Protein AF-A0A0A2C7F2-F1 (afdb_monomer)

Mean predicted aligned error: 15.5 Å

Radius of gyration: 34.03 Å; Cα contacts (8 Å, |Δi|>4): 6; chains: 1; bounding box: 69×32×86 Å

Foldseek 3Di:
DDDDPVNVVVVVCVVDPNDDDDDDPPVRVVVVVVVVVVVVVVVVVVVVVVVVVVVVVVVVVVVVVVVVVVVVVVCVPCVVVVVVVVPD

Secondary structure (DSSP, 8-state):
----HHHHHHHHHTTSS--------HHHHHHHHHHHHHHHHHHHHHHHHHHHHHHHHHHHHHHHHHHHHHHHHHHHSHHHHHHHHTT-

Sequence (88 aa):
MYTSLFDTFFSDSLIAPARTVYVVSDSQLEELKRNQRQEELDNIEDSRKRLEESYQARIKVLDERQNELKEELKALSPAKVKAALNKK

pLDDT: mean 78.79, std 18.07, range [41.41, 97.62]

Solvent-accessible surface area (backbone atoms only — not comparable to full-atom values): 5253 Å² total; per-residue (Å²): 133,87,78,52,70,63,58,54,52,60,61,51,45,76,78,45,85,69,76,85,80,80,92,67,55,74,70,58,48,52,52,52,54,51,51,50,53,50,51,54,50,52,52,50,53,52,51,51,51,55,49,53,54,53,50,54,54,50,51,52,55,50,53,52,52,52,51,53,52,52,52,52,52,61,64,67,34,67,73,53,55,55,60,63,62,73,74,113

Organism: NCBI:txid59924

Structure (mmCIF, N/CA/C/O backbone):
data_AF-A0A0A2C7F2-F1
#
_entry.id   AF-A0A0A2C7F2-F1
#
loop_
_atom_site.group_PDB
_atom_site.id
_atom_site.type_symbol
_atom_site.label_atom_id
_atom_site.label_alt_id
_atom_site.label_comp_id
_atom_site.label_asym_id
_atom_site.label_entity_id
_atom_site.label_seq_id
_atom_site.pdbx_PDB_ins_code
_atom_site.Cartn_x
_atom_site.Cartn_y
_atom_site.Cartn_z
_atom_site.occupancy
_atom_site.B_iso_or_equiv
_atom_site.auth_seq_id
_atom_site.auth_comp_id
_atom_site.auth_asym_id
_atom_site.auth_atom_id
_atom_site.pdbx_PDB_model_num
ATOM 1 N N . MET A 1 1 ? 31.895 -27.858 -42.007 1.00 47.03 1 MET A N 1
ATOM 2 C CA . MET A 1 1 ? 30.966 -26.859 -42.572 1.00 47.03 1 MET A CA 1
ATOM 3 C C . MET A 1 1 ? 30.353 -26.111 -41.402 1.00 47.03 1 MET A C 1
ATOM 5 O O . MET A 1 1 ? 29.790 -26.767 -40.538 1.00 47.03 1 MET A O 1
ATOM 9 N N . TYR A 1 2 ? 30.559 -24.796 -41.303 1.00 49.94 2 TYR A N 1
ATOM 10 C CA . TYR A 1 2 ? 29.981 -23.983 -40.230 1.00 49.94 2 TYR A CA 1
ATOM 11 C C . TYR A 1 2 ? 28.551 -23.619 -40.624 1.00 49.94 2 TYR A C 1
ATOM 13 O O . TYR A 1 2 ? 28.344 -22.811 -41.524 1.00 49.94 2 TYR A O 1
ATOM 21 N N . THR A 1 3 ? 27.573 -24.259 -39.996 1.00 54.91 3 THR A N 1
ATOM 22 C CA . THR A 1 3 ? 26.162 -23.891 -40.133 1.00 54.91 3 THR A CA 1
ATOM 23 C C . THR A 1 3 ? 25.951 -22.573 -39.394 1.00 54.91 3 THR A C 1
ATOM 25 O O . THR A 1 3 ? 26.214 -22.487 -38.193 1.00 54.91 3 THR A O 1
ATOM 28 N N . SER A 1 4 ? 25.555 -21.527 -40.121 1.00 54.69 4 SER A N 1
ATOM 29 C CA . SER A 1 4 ? 25.281 -20.212 -39.542 1.00 54.69 4 SER A CA 1
ATOM 30 C C . SER A 1 4 ? 24.149 -20.332 -38.526 1.00 54.69 4 SER A C 1
ATOM 32 O O . SER A 1 4 ? 23.118 -20.923 -38.833 1.00 54.69 4 SER A O 1
ATOM 34 N N . LEU A 1 5 ? 24.313 -19.738 -37.340 1.00 60.91 5 LEU A N 1
ATOM 35 C CA . LEU A 1 5 ? 23.243 -19.669 -36.337 1.00 60.91 5 LEU A CA 1
ATOM 36 C C . LEU A 1 5 ? 21.977 -19.042 -36.930 1.00 60.91 5 LEU A C 1
ATOM 38 O O . LEU A 1 5 ? 20.876 -19.439 -36.574 1.00 60.91 5 LEU A O 1
ATOM 42 N N . PHE A 1 6 ? 22.149 -18.129 -37.891 1.00 60.84 6 PHE A N 1
ATOM 43 C CA . PHE A 1 6 ? 21.066 -17.543 -38.670 1.00 60.84 6 PHE A CA 1
ATOM 44 C C . PHE A 1 6 ? 20.236 -18.629 -39.368 1.00 60.84 6 PHE A C 1
ATOM 46 O O . PHE A 1 6 ? 19.025 -18.664 -39.206 1.00 60.84 6 PHE A O 1
ATOM 53 N N . ASP A 1 7 ? 20.879 -19.576 -40.050 1.00 59.06 7 ASP A N 1
ATOM 54 C CA . ASP A 1 7 ? 20.206 -20.628 -40.821 1.00 59.06 7 ASP A CA 1
ATOM 55 C C . ASP A 1 7 ? 19.359 -21.547 -39.921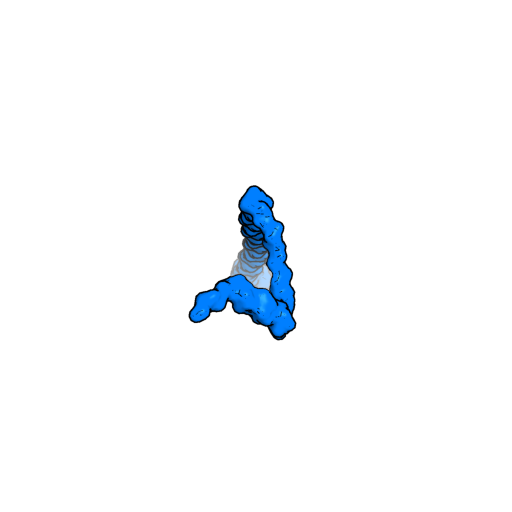 1.00 59.06 7 ASP A C 1
ATOM 57 O O . ASP A 1 7 ? 18.226 -21.897 -40.256 1.00 59.06 7 ASP A O 1
ATOM 61 N N . THR A 1 8 ? 19.845 -21.835 -38.709 1.00 61.78 8 THR A N 1
ATOM 62 C CA . THR A 1 8 ? 19.078 -22.562 -37.686 1.00 61.78 8 THR A CA 1
ATOM 63 C C . THR A 1 8 ? 17.861 -21.762 -37.210 1.00 61.78 8 THR A C 1
ATOM 65 O O . THR A 1 8 ? 16.783 -22.332 -37.085 1.00 61.78 8 THR A O 1
ATOM 68 N N . PHE A 1 9 ? 17.981 -20.444 -37.002 1.00 58.59 9 PHE A N 1
ATOM 69 C CA . PHE A 1 9 ? 16.853 -19.599 -36.579 1.00 58.59 9 PHE A CA 1
ATOM 70 C C . PHE A 1 9 ? 15.750 -19.482 -37.641 1.00 58.59 9 PHE A C 1
ATOM 72 O O . PHE A 1 9 ? 14.573 -19.505 -37.287 1.00 58.59 9 PHE A O 1
ATOM 79 N N . PHE A 1 10 ? 16.096 -19.378 -38.930 1.00 59.47 10 PHE A N 1
ATOM 80 C CA . PHE A 1 10 ? 15.091 -19.333 -40.005 1.00 59.47 10 PHE A CA 1
ATOM 81 C C . PHE A 1 10 ? 14.422 -20.690 -40.216 1.00 59.47 10 PHE A C 1
ATOM 83 O O . PHE A 1 10 ? 13.205 -20.748 -40.388 1.00 59.47 10 PHE A O 1
ATOM 90 N N . SER A 1 11 ? 15.198 -21.771 -40.146 1.00 58.72 11 SER A N 1
ATOM 91 C CA . SER A 1 11 ? 14.684 -23.132 -40.315 1.00 58.72 11 SER A CA 1
ATOM 92 C C . SER A 1 11 ? 13.735 -23.536 -39.181 1.00 58.72 11 SER A C 1
ATOM 94 O O . SER A 1 11 ? 12.685 -24.121 -39.433 1.00 58.72 11 SER A O 1
ATOM 96 N N . ASP A 1 12 ? 14.064 -23.172 -37.938 1.00 55.28 12 ASP A N 1
ATOM 97 C CA . ASP A 1 12 ? 13.274 -23.513 -36.744 1.00 55.28 12 ASP A CA 1
ATOM 98 C C . ASP A 1 12 ? 12.028 -22.608 -36.579 1.00 55.28 12 ASP A C 1
ATOM 100 O O . ASP A 1 12 ? 11.014 -23.007 -36.005 1.00 55.28 12 ASP A O 1
ATOM 104 N N . SER A 1 13 ? 12.044 -21.405 -37.171 1.00 55.62 13 SER A N 1
ATOM 105 C CA . SER A 1 13 ? 10.901 -20.472 -37.195 1.00 55.62 13 SER A CA 1
ATOM 106 C C . SER A 1 13 ? 9.735 -20.942 -38.082 1.00 55.62 13 SER A C 1
ATOM 108 O O . SER A 1 13 ? 8.595 -20.533 -37.870 1.00 55.62 13 SER A O 1
ATOM 110 N N . LEU A 1 14 ? 9.984 -21.828 -39.056 1.00 57.53 14 LEU A N 1
ATOM 111 C CA . LEU A 1 14 ? 8.935 -22.384 -39.926 1.00 57.53 14 LEU A CA 1
ATOM 112 C C . LEU A 1 14 ? 8.162 -23.554 -39.287 1.00 57.53 14 LEU A C 1
ATOM 114 O O . LEU A 1 14 ? 7.113 -23.935 -39.804 1.00 57.53 14 LEU A O 1
ATOM 118 N N . ILE A 1 15 ? 8.670 -24.129 -38.190 1.00 58.41 15 ILE A N 1
ATOM 119 C CA . ILE A 1 15 ? 8.126 -25.347 -37.557 1.00 58.41 15 ILE A CA 1
ATOM 120 C C . ILE A 1 15 ? 7.528 -25.049 -36.164 1.00 58.41 15 ILE A C 1
ATOM 122 O O . ILE A 1 15 ? 6.621 -25.752 -35.716 1.00 58.41 15 ILE A O 1
ATOM 126 N N . ALA A 1 16 ? 7.965 -23.978 -35.495 1.00 57.75 16 ALA A N 1
ATOM 127 C CA . ALA A 1 16 ? 7.429 -23.504 -34.214 1.00 57.75 16 ALA A CA 1
ATOM 128 C 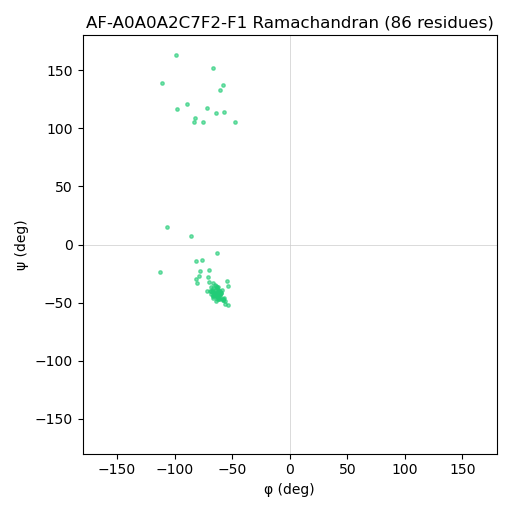C . ALA A 1 16 ? 6.428 -22.333 -34.397 1.00 57.75 16 ALA A C 1
ATOM 130 O O . ALA A 1 16 ? 6.418 -21.706 -35.455 1.00 57.75 16 ALA A O 1
ATOM 131 N N . PRO A 1 17 ? 5.580 -21.990 -33.397 1.00 57.94 17 PRO A N 1
ATOM 132 C CA . PRO A 1 17 ? 4.636 -20.876 -33.510 1.00 57.94 17 PRO A CA 1
ATOM 133 C C . PRO A 1 17 ? 5.418 -19.597 -33.818 1.00 57.94 17 PRO A C 1
ATOM 135 O O . PRO A 1 17 ? 6.235 -19.175 -32.997 1.00 57.94 17 PRO A O 1
ATOM 138 N N . ALA A 1 18 ? 5.209 -19.036 -35.012 1.00 58.78 18 ALA A N 1
ATOM 139 C CA . ALA A 1 18 ? 6.005 -17.955 -35.583 1.00 58.78 18 ALA A CA 1
ATOM 140 C C . ALA A 1 18 ? 6.219 -16.820 -34.571 1.00 58.78 18 ALA A C 1
ATOM 142 O O . ALA A 1 18 ? 5.312 -16.039 -34.274 1.00 58.78 18 ALA A O 1
ATOM 143 N N . ARG A 1 19 ? 7.432 -16.726 -34.018 1.00 58.78 19 ARG A N 1
ATOM 144 C CA . ARG A 1 19 ? 7.815 -15.605 -33.159 1.00 58.78 19 ARG A CA 1
ATOM 145 C C . ARG A 1 19 ? 8.061 -14.413 -34.072 1.00 58.78 19 ARG A C 1
ATOM 147 O O . ARG A 1 19 ? 9.067 -14.362 -34.772 1.00 58.78 19 ARG A O 1
ATOM 154 N N . THR A 1 20 ? 7.131 -13.465 -34.094 1.00 64.31 20 THR A N 1
ATOM 155 C CA . THR A 1 20 ? 7.301 -12.199 -34.815 1.00 64.31 20 THR A CA 1
ATOM 156 C C . THR A 1 20 ? 8.453 -11.410 -34.206 1.00 64.31 20 THR A C 1
ATOM 158 O O . THR A 1 20 ? 8.367 -10.961 -33.063 1.00 64.31 20 THR A O 1
ATOM 161 N N . VAL A 1 21 ? 9.529 -11.250 -34.974 1.00 64.31 21 VAL A N 1
ATOM 162 C CA . VAL A 1 21 ? 10.687 -10.431 -34.612 1.00 64.31 21 VAL A CA 1
ATOM 163 C C . VAL A 1 21 ? 10.535 -9.072 -35.288 1.00 64.31 21 VAL A C 1
ATOM 165 O O . VAL A 1 21 ? 10.521 -8.985 -36.514 1.00 64.31 21 VAL A O 1
ATOM 168 N N . TYR A 1 22 ? 10.416 -8.014 -34.489 1.00 65.75 22 TYR A N 1
ATOM 169 C CA . TYR A 1 22 ? 10.421 -6.639 -34.981 1.00 65.75 22 TYR A CA 1
ATOM 170 C C . TYR A 1 22 ? 11.861 -6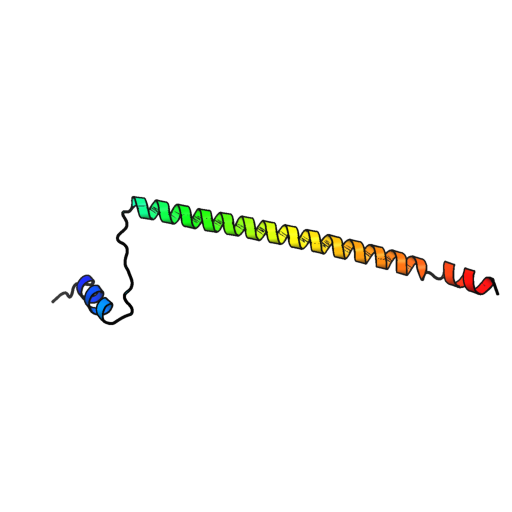.137 -35.004 1.00 65.75 22 TYR A C 1
ATOM 172 O O . TYR A 1 22 ? 12.539 -6.136 -33.978 1.00 65.75 22 TYR A O 1
ATOM 180 N N . VAL A 1 23 ? 12.338 -5.735 -36.180 1.00 75.69 23 VAL A N 1
ATOM 181 C CA . VAL A 1 23 ? 13.641 -5.081 -36.311 1.00 75.69 23 VAL A CA 1
ATOM 182 C C . VAL A 1 23 ? 13.435 -3.613 -35.977 1.00 75.69 23 VAL A C 1
ATOM 184 O O . VAL A 1 23 ? 12.775 -2.886 -36.716 1.00 75.69 23 VAL A O 1
ATOM 187 N N . VAL A 1 24 ? 13.956 -3.209 -34.828 1.00 75.75 24 VAL A N 1
ATOM 188 C CA . VAL A 1 24 ? 13.819 -1.860 -34.280 1.00 75.75 24 VAL A CA 1
ATOM 189 C C . VAL A 1 24 ? 15.194 -1.199 -34.331 1.00 75.75 24 VAL A C 1
ATOM 191 O O . VAL A 1 24 ? 16.192 -1.864 -34.053 1.00 75.75 24 VAL A O 1
ATOM 194 N N . SER A 1 25 ? 15.275 0.082 -34.704 1.00 80.06 25 SER A N 1
ATOM 195 C CA . SER A 1 25 ? 16.546 0.810 -34.599 1.00 80.06 25 SER A CA 1
ATOM 196 C C . SER A 1 25 ? 16.929 0.988 -33.129 1.00 80.06 25 SER A C 1
ATOM 198 O O . SER A 1 25 ? 16.052 1.100 -32.271 1.00 80.06 25 SER A O 1
ATOM 200 N N . ASP A 1 26 ? 18.226 1.083 -32.829 1.00 81.62 26 ASP A N 1
ATOM 201 C CA . ASP A 1 26 ? 18.701 1.261 -31.447 1.00 81.62 26 ASP A CA 1
ATOM 202 C C . ASP A 1 26 ? 18.029 2.460 -30.749 1.00 81.62 26 ASP A C 1
ATOM 204 O O . ASP A 1 26 ? 17.674 2.384 -29.576 1.00 81.62 26 ASP A O 1
ATOM 208 N N . SER A 1 27 ? 17.757 3.541 -31.488 1.00 80.00 27 SER A N 1
ATOM 209 C CA . SER A 1 27 ? 17.033 4.715 -30.980 1.00 80.00 27 SER A CA 1
ATOM 210 C C . SER A 1 27 ? 15.586 4.419 -30.563 1.00 80.00 27 SER A C 1
ATOM 212 O O . SER A 1 27 ? 15.159 4.829 -29.488 1.00 80.00 27 SER A O 1
ATOM 214 N N . GLN A 1 28 ? 14.839 3.679 -31.384 1.00 80.00 28 GLN A N 1
ATOM 215 C CA . GLN A 1 28 ? 13.450 3.308 -31.106 1.00 80.00 28 GLN A CA 1
ATOM 216 C C . GLN A 1 28 ? 13.364 2.287 -29.959 1.00 80.00 28 GLN A C 1
ATOM 218 O O . GLN A 1 28 ? 12.418 2.305 -29.174 1.00 80.00 28 GLN A O 1
ATOM 223 N N . LEU A 1 29 ? 14.371 1.417 -29.819 1.00 84.50 29 LEU A N 1
ATOM 224 C CA . LEU A 1 29 ? 14.460 0.464 -28.715 1.00 84.50 29 LEU A CA 1
ATOM 225 C C . LEU A 1 29 ? 14.630 1.181 -27.366 1.00 84.50 29 LEU A C 1
ATOM 227 O O . LEU A 1 29 ? 13.989 0.810 -26.382 1.00 84.50 29 LEU A O 1
ATOM 231 N N . GLU A 1 30 ? 15.476 2.209 -27.308 1.00 84.19 30 GLU A N 1
ATOM 232 C CA . GLU A 1 30 ? 15.691 2.982 -26.080 1.00 84.19 30 GLU A CA 1
ATOM 233 C C . GLU A 1 30 ? 14.455 3.803 -25.681 1.00 84.19 30 GLU A C 1
ATOM 235 O O . GLU A 1 30 ? 14.120 3.867 -24.496 1.00 84.19 30 GLU A O 1
ATOM 240 N N . GLU A 1 31 ? 13.716 4.357 -26.646 1.00 85.00 31 GLU A N 1
ATOM 241 C CA . GLU A 1 31 ? 12.427 5.014 -26.385 1.00 85.00 31 GLU A CA 1
ATOM 242 C C . GLU A 1 31 ? 11.387 4.037 -25.819 1.00 85.00 31 GLU A C 1
ATOM 244 O O . GLU A 1 31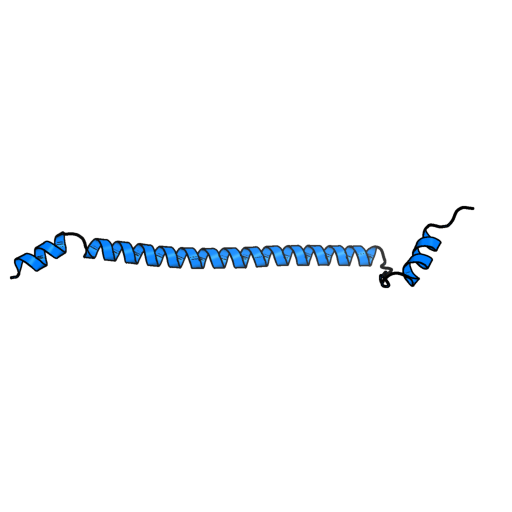 ? 10.727 4.343 -24.825 1.00 85.00 31 GLU A O 1
ATOM 249 N N . LEU A 1 32 ? 11.284 2.828 -26.382 1.00 87.12 32 LEU A N 1
ATOM 250 C CA . LEU A 1 32 ? 10.387 1.788 -25.869 1.00 87.12 32 LEU A CA 1
ATOM 251 C C . LEU A 1 32 ? 10.749 1.367 -24.443 1.00 87.12 32 LEU A C 1
ATOM 253 O O . LEU A 1 32 ? 9.868 1.288 -23.589 1.00 87.12 32 LEU A O 1
ATOM 257 N N . LYS A 1 33 ? 12.038 1.148 -24.157 1.00 87.75 33 LYS A N 1
ATOM 258 C CA . LYS A 1 33 ? 12.506 0.827 -22.798 1.00 87.75 33 LYS A CA 1
ATOM 259 C C . LYS A 1 33 ? 12.190 1.947 -21.813 1.00 87.75 33 LYS A C 1
ATOM 261 O O . LYS A 1 33 ? 11.818 1.673 -20.673 1.00 87.75 33 LYS A O 1
ATOM 266 N N . ARG A 1 34 ? 12.352 3.206 -22.228 1.00 92.81 34 ARG A N 1
ATOM 267 C CA . ARG A 1 34 ? 12.015 4.364 -21.395 1.00 92.81 34 ARG A CA 1
ATOM 268 C C . ARG A 1 34 ? 10.521 4.396 -21.082 1.00 92.81 34 ARG A C 1
ATOM 270 O O . ARG A 1 34 ? 10.171 4.569 -19.920 1.00 92.81 34 ARG A O 1
ATOM 277 N N . ASN A 1 35 ? 9.670 4.196 -22.085 1.00 92.44 35 ASN A N 1
ATOM 278 C CA . ASN A 1 35 ? 8.219 4.189 -21.907 1.00 92.44 35 ASN A CA 1
ATOM 279 C C . ASN A 1 35 ? 7.766 3.038 -21.005 1.00 92.44 35 ASN A C 1
ATOM 281 O O . ASN A 1 35 ? 6.985 3.273 -20.093 1.00 92.44 35 ASN A O 1
ATOM 285 N N . GLN A 1 36 ? 8.317 1.833 -21.188 1.00 92.38 36 GLN A N 1
ATOM 286 C CA . GLN A 1 36 ? 8.036 0.687 -20.316 1.00 92.38 36 GLN A CA 1
ATOM 287 C C . GLN A 1 36 ? 8.386 0.980 -18.858 1.00 92.38 36 GLN A C 1
ATOM 289 O O . GLN A 1 36 ? 7.570 0.756 -17.974 1.00 92.38 36 GLN A O 1
ATOM 294 N N . ARG A 1 37 ? 9.575 1.534 -18.593 1.00 94.69 37 ARG A N 1
ATOM 295 C CA . ARG A 1 37 ? 9.964 1.891 -17.220 1.00 94.69 37 ARG A CA 1
ATOM 296 C C . ARG A 1 37 ? 9.092 2.992 -16.630 1.00 94.69 37 ARG A C 1
ATOM 298 O O . ARG A 1 37 ? 8.850 2.978 -15.428 1.00 94.69 37 ARG A O 1
ATOM 305 N N . GLN A 1 38 ? 8.654 3.947 -17.448 1.00 93.75 38 GLN A N 1
ATOM 306 C CA . GLN A 1 38 ? 7.742 4.991 -16.993 1.00 93.75 38 GLN A CA 1
ATOM 307 C C . GLN A 1 38 ? 6.377 4.400 -16.635 1.00 93.75 38 GLN A C 1
ATOM 309 O O . GLN A 1 38 ? 5.860 4.684 -15.566 1.00 93.75 38 GLN A O 1
ATOM 314 N N . GLU A 1 39 ? 5.842 3.514 -17.472 1.00 94.81 39 GLU A N 1
ATOM 315 C CA . GLU A 1 39 ? 4.588 2.812 -17.203 1.00 94.81 39 GLU A CA 1
ATOM 316 C C . GLU A 1 39 ? 4.689 1.919 -15.955 1.00 94.81 39 GLU A C 1
ATOM 318 O O . GLU A 1 39 ? 3.781 1.893 -15.129 1.00 94.81 39 GLU A O 1
ATOM 323 N N . GLU A 1 40 ? 5.807 1.212 -15.765 1.00 95.00 40 GLU A N 1
ATOM 324 C CA . GLU A 1 40 ? 6.072 0.450 -14.539 1.00 95.00 40 GLU A CA 1
ATOM 325 C C . GLU A 1 40 ? 6.096 1.352 -13.298 1.00 95.00 40 GLU A C 1
ATOM 327 O O . GLU A 1 40 ? 5.523 0.991 -12.268 1.00 95.00 40 GLU A O 1
ATOM 332 N N . LEU A 1 41 ? 6.724 2.527 -13.392 1.00 96.31 41 LEU A N 1
ATOM 333 C CA . LEU A 1 41 ? 6.765 3.500 -12.304 1.00 96.31 41 LEU A CA 1
ATOM 334 C C . LEU A 1 41 ? 5.364 4.031 -11.978 1.00 96.31 41 LEU A C 1
ATOM 336 O O . LEU A 1 41 ? 4.958 3.982 -10.817 1.00 96.31 41 LEU A O 1
ATOM 340 N N . ASP A 1 42 ? 4.608 4.448 -12.992 1.00 96.94 42 ASP A N 1
ATOM 341 C CA . ASP A 1 42 ? 3.246 4.963 -12.838 1.00 96.94 42 ASP A CA 1
ATOM 342 C C . ASP A 1 42 ? 2.330 3.895 -12.205 1.00 96.94 42 ASP A C 1
ATOM 344 O O . ASP A 1 42 ? 1.582 4.169 -11.265 1.00 96.94 42 ASP A O 1
ATOM 348 N N . ASN A 1 43 ? 2.458 2.634 -12.634 1.00 96.62 43 ASN A N 1
ATOM 349 C CA . ASN A 1 43 ? 1.720 1.507 -12.060 1.00 96.62 43 ASN A CA 1
ATOM 350 C C . ASN A 1 43 ? 2.053 1.267 -10.578 1.00 96.62 43 ASN A C 1
ATOM 352 O O . ASN A 1 43 ? 1.164 0.936 -9.781 1.00 96.62 43 ASN A O 1
ATOM 356 N N . ILE A 1 44 ? 3.326 1.405 -10.191 1.00 96.88 44 ILE A N 1
ATOM 357 C CA . ILE A 1 44 ? 3.756 1.282 -8.792 1.00 96.88 44 ILE A CA 1
ATOM 358 C C . ILE A 1 44 ? 3.185 2.434 -7.959 1.00 96.88 44 ILE A C 1
ATOM 360 O O . ILE A 1 44 ? 2.678 2.193 -6.858 1.00 96.88 44 ILE A O 1
ATOM 364 N N . GLU A 1 45 ? 3.233 3.665 -8.468 1.00 97.19 45 GLU A N 1
ATOM 365 C CA . GLU A 1 45 ? 2.683 4.840 -7.786 1.00 97.19 45 GLU A CA 1
ATOM 366 C C . GLU A 1 45 ? 1.170 4.717 -7.570 1.00 97.19 45 GLU A C 1
ATOM 368 O O . GLU A 1 45 ? 0.688 4.897 -6.446 1.00 97.19 45 GLU A O 1
ATOM 373 N N . ASP A 1 46 ? 0.430 4.306 -8.598 1.00 97.44 46 ASP A N 1
ATOM 374 C CA . ASP A 1 46 ? -1.010 4.064 -8.512 1.00 97.44 46 ASP A CA 1
ATOM 375 C C . ASP A 1 46 ? -1.347 2.955 -7.512 1.00 97.44 46 ASP A C 1
ATOM 377 O O . ASP A 1 46 ? -2.263 3.090 -6.693 1.00 97.44 46 ASP A O 1
ATOM 381 N N . SER A 1 47 ? -0.590 1.857 -7.543 1.00 95.62 47 SER A N 1
ATOM 382 C CA . SER A 1 47 ? -0.779 0.737 -6.617 1.00 95.62 47 SER A CA 1
ATOM 383 C C . SER A 1 47 ? -0.544 1.167 -5.172 1.00 95.62 47 SER A C 1
ATOM 385 O O . SER A 1 47 ? -1.333 0.831 -4.285 1.00 95.62 47 SER A O 1
ATOM 387 N N . ARG A 1 48 ? 0.506 1.961 -4.932 1.00 96.88 48 ARG A N 1
ATOM 388 C CA . ARG A 1 48 ? 0.807 2.526 -3.616 1.00 96.88 48 ARG A CA 1
ATOM 389 C C . ARG A 1 48 ? -0.321 3.440 -3.139 1.00 96.88 48 ARG A C 1
ATOM 391 O O . ARG A 1 48 ? -0.772 3.288 -2.006 1.00 96.88 48 ARG A O 1
ATOM 398 N N . LYS A 1 49 ? -0.811 4.343 -3.990 1.00 97.31 49 LYS A N 1
ATOM 399 C CA . LYS A 1 49 ? -1.896 5.268 -3.639 1.00 97.31 49 LYS A CA 1
ATOM 400 C C . LYS A 1 49 ? -3.183 4.526 -3.274 1.00 97.31 49 LYS A C 1
ATOM 402 O O . LYS A 1 49 ? -3.769 4.791 -2.227 1.00 97.31 49 LYS A O 1
ATOM 407 N N . ARG A 1 50 ? -3.586 3.541 -4.083 1.00 96.88 50 ARG A N 1
ATOM 408 C CA . ARG A 1 50 ? -4.758 2.691 -3.796 1.00 96.88 50 ARG A CA 1
ATOM 409 C C . ARG A 1 50 ? -4.613 1.954 -2.465 1.00 96.88 50 ARG A C 1
ATOM 411 O O . ARG A 1 50 ? -5.581 1.819 -1.716 1.00 96.88 50 ARG A O 1
ATOM 418 N N . LEU A 1 51 ? -3.405 1.481 -2.162 1.00 97.44 51 LEU A N 1
ATOM 419 C CA . LEU A 1 51 ? -3.116 0.800 -0.908 1.00 97.44 51 LEU A CA 1
ATOM 420 C C . LEU A 1 51 ? -3.224 1.754 0.291 1.00 97.44 51 LEU A C 1
ATOM 422 O O . LEU A 1 51 ? -3.866 1.410 1.283 1.00 97.44 51 LEU A O 1
ATOM 426 N N . GLU A 1 52 ? -2.652 2.955 0.193 1.00 97.12 52 GLU A N 1
ATOM 427 C CA . GLU A 1 52 ? -2.758 4.000 1.220 1.00 97.12 52 GLU A CA 1
ATOM 428 C C . GLU A 1 52 ? -4.226 4.375 1.492 1.00 97.12 52 GLU A C 1
ATOM 430 O O . GLU A 1 52 ? -4.653 4.382 2.648 1.00 97.12 52 GLU A O 1
ATOM 435 N N . GLU A 1 53 ? -5.026 4.597 0.447 1.00 96.94 53 GLU A N 1
ATOM 436 C CA . GLU A 1 53 ? -6.461 4.897 0.564 1.00 96.94 53 GLU A CA 1
ATOM 437 C C . GLU A 1 53 ? -7.234 3.760 1.256 1.00 96.94 53 GLU A C 1
ATOM 439 O O . GLU A 1 53 ? -8.028 4.005 2.170 1.00 96.94 53 GLU A O 1
ATOM 444 N N . SER A 1 54 ? -6.958 2.505 0.884 1.00 97.25 54 SER A N 1
ATOM 445 C CA . SER A 1 54 ? -7.565 1.330 1.519 1.00 97.25 54 SER A CA 1
ATOM 446 C C . SER A 1 54 ? -7.212 1.227 3.006 1.00 97.25 54 SER A C 1
ATOM 448 O O . SER A 1 54 ? -8.075 0.900 3.827 1.00 97.25 54 SER A O 1
ATOM 450 N N . TYR A 1 55 ? -5.956 1.492 3.379 1.00 97.62 55 TYR A N 1
ATOM 451 C CA . TYR A 1 55 ? -5.540 1.473 4.781 1.00 97.62 55 TYR A CA 1
ATOM 452 C C . TYR A 1 55 ? -6.209 2.582 5.587 1.00 97.62 55 TYR A C 1
ATOM 454 O O . TYR A 1 55 ? -6.711 2.311 6.677 1.00 97.62 55 TYR A O 1
ATOM 462 N N . GLN A 1 56 ? -6.286 3.801 5.049 1.00 97.50 56 GLN A N 1
ATOM 463 C CA . GLN A 1 56 ? -6.964 4.915 5.716 1.00 97.50 56 GLN A CA 1
ATOM 464 C C . GLN A 1 56 ? -8.452 4.626 5.943 1.00 97.50 56 GLN A C 1
ATOM 466 O O . GLN A 1 56 ? -8.968 4.831 7.043 1.00 97.50 56 GLN A O 1
ATOM 471 N N . ALA A 1 57 ? -9.135 4.063 4.943 1.00 96.69 57 ALA A N 1
ATOM 472 C CA . ALA A 1 57 ? -10.518 3.625 5.098 1.00 96.69 57 ALA A CA 1
ATOM 473 C C . ALA A 1 57 ? -10.659 2.568 6.207 1.00 96.69 57 ALA A C 1
ATOM 475 O O . ALA A 1 57 ? -11.580 2.636 7.024 1.00 96.69 57 ALA A O 1
ATOM 476 N N . ARG A 1 58 ? -9.726 1.609 6.281 1.00 96.75 58 ARG A N 1
ATOM 477 C CA . ARG A 1 58 ? -9.751 0.565 7.311 1.00 96.75 58 ARG A CA 1
ATOM 478 C C . ARG A 1 58 ? -9.503 1.114 8.713 1.00 96.75 58 ARG A C 1
ATOM 480 O O . ARG A 1 58 ? -10.178 0.674 9.641 1.00 96.75 58 ARG A O 1
ATOM 487 N N . ILE A 1 59 ? -8.575 2.058 8.863 1.00 97.00 59 ILE A N 1
ATOM 488 C CA . ILE A 1 59 ? -8.298 2.736 10.137 1.00 97.00 59 ILE A CA 1
ATOM 489 C C . ILE A 1 59 ? -9.567 3.418 10.646 1.00 97.00 59 ILE A C 1
ATOM 491 O O . ILE A 1 59 ? -9.969 3.178 11.780 1.00 97.00 59 ILE A O 1
ATOM 495 N N . LYS A 1 60 ? -10.263 4.164 9.781 1.00 97.12 60 LYS A N 1
ATOM 496 C CA . LYS A 1 60 ? -11.502 4.855 10.150 1.00 97.12 60 LYS A CA 1
ATOM 497 C C . LYS A 1 60 ? -12.570 3.902 10.698 1.00 97.12 60 LYS A C 1
ATOM 499 O O . LYS A 1 60 ? -13.147 4.168 11.746 1.00 97.12 60 LYS A O 1
ATOM 504 N N . VAL A 1 61 ? -12.792 2.769 10.028 1.00 97.06 61 VAL A N 1
ATOM 505 C CA . VAL A 1 61 ? -13.755 1.750 10.486 1.00 97.06 61 VAL A CA 1
ATOM 506 C C . VAL A 1 61 ? -13.363 1.181 11.854 1.00 97.06 61 VAL A C 1
ATOM 508 O O . VAL A 1 61 ? -14.221 0.935 12.701 1.00 97.06 61 VAL A O 1
ATOM 511 N N . LEU A 1 62 ? -12.067 0.955 12.083 1.00 97.00 62 LEU A N 1
ATOM 512 C CA . LEU A 1 62 ? -11.579 0.457 13.369 1.00 97.00 62 LEU A CA 1
ATOM 513 C C . LEU A 1 62 ? -11.745 1.496 14.483 1.00 97.00 62 LEU A C 1
ATOM 515 O O . LEU A 1 62 ? -12.153 1.128 15.584 1.00 97.00 62 LEU A O 1
ATOM 519 N N . ASP A 1 63 ? -11.493 2.772 14.199 1.00 96.94 63 ASP A N 1
ATOM 520 C CA . ASP A 1 63 ? -11.691 3.865 15.152 1.00 96.94 63 ASP A CA 1
ATOM 521 C C . ASP A 1 63 ? -13.167 4.037 15.528 1.00 96.94 63 ASP A C 1
ATOM 523 O O . ASP A 1 63 ? -13.496 4.156 16.712 1.00 96.94 63 ASP A O 1
ATOM 527 N N . GLU A 1 64 ? -14.066 3.992 14.541 1.00 96.56 64 GLU A N 1
ATOM 528 C CA . GLU A 1 64 ? -15.516 4.000 14.761 1.00 96.56 64 GLU A CA 1
ATOM 529 C C . GLU A 1 64 ? -15.923 2.839 15.675 1.00 96.56 64 GLU A C 1
ATOM 531 O O . GLU A 1 64 ? -16.522 3.061 16.732 1.00 96.56 64 GLU A O 1
ATOM 536 N N . ARG A 1 65 ? -15.488 1.613 15.354 1.00 97.19 65 ARG A N 1
ATOM 537 C CA . ARG A 1 65 ? -15.809 0.427 16.155 1.00 97.19 65 ARG A CA 1
ATOM 538 C 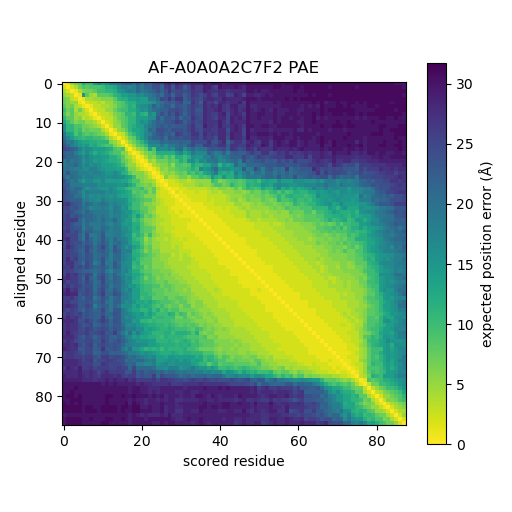C . ARG A 1 65 ? -15.232 0.489 17.569 1.00 97.19 65 ARG A C 1
ATOM 540 O O . ARG A 1 65 ? -15.871 0.051 18.525 1.00 97.19 65 ARG A O 1
ATOM 547 N N . GLN A 1 66 ? -14.027 1.028 17.725 1.00 95.25 66 GLN A N 1
ATOM 548 C CA . GLN A 1 66 ? -13.410 1.220 19.032 1.00 95.25 66 GLN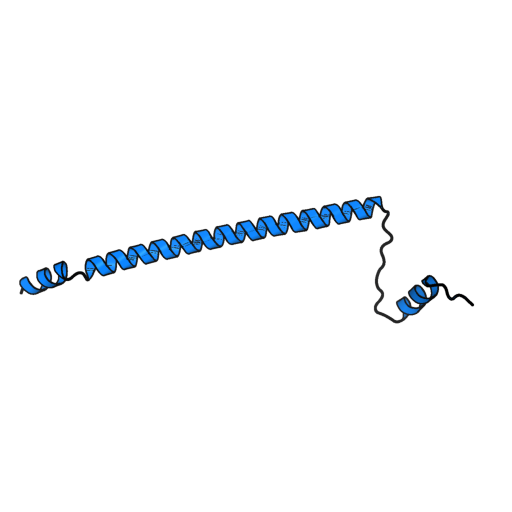 A CA 1
ATOM 549 C C . GLN A 1 66 ? -14.232 2.186 19.892 1.00 95.25 66 GLN A C 1
ATOM 551 O O . GLN A 1 66 ? -14.403 1.954 21.091 1.00 95.25 66 GLN A O 1
ATOM 556 N N . ASN A 1 67 ? -14.722 3.273 19.299 1.00 95.69 67 ASN A N 1
ATOM 557 C CA . ASN A 1 67 ? -15.526 4.259 20.009 1.00 95.69 67 ASN A CA 1
ATOM 558 C C . ASN A 1 67 ? -16.891 3.689 20.402 1.00 95.69 67 ASN A C 1
ATOM 560 O O . ASN A 1 67 ? -17.287 3.849 21.555 1.00 95.69 67 ASN A O 1
ATOM 564 N N . GLU A 1 68 ? -17.553 2.951 19.508 1.00 93.81 68 GLU A N 1
ATOM 565 C CA . GLU A 1 68 ? -18.786 2.217 19.825 1.00 93.81 68 GLU A CA 1
ATOM 566 C C . GLU A 1 68 ? -18.600 1.302 21.038 1.00 93.81 68 GLU A C 1
ATOM 568 O O . GLU A 1 68 ? -19.332 1.411 22.020 1.00 93.81 68 GLU A O 1
ATOM 573 N N . LEU A 1 69 ? -17.563 0.459 21.022 1.00 94.50 69 LEU A N 1
ATOM 574 C CA . LEU A 1 69 ? -17.286 -0.465 22.122 1.00 94.50 69 LEU A CA 1
ATOM 575 C C . LEU A 1 69 ? -16.974 0.265 23.435 1.00 94.50 69 LEU A C 1
ATOM 577 O O . LEU A 1 69 ? -17.381 -0.185 24.507 1.00 94.50 69 LEU A O 1
ATOM 581 N N . LYS A 1 70 ? -16.280 1.409 23.386 1.00 94.06 70 LYS A N 1
ATOM 582 C CA . LYS A 1 70 ? -16.052 2.239 24.580 1.00 94.06 70 LYS A CA 1
ATOM 583 C C . LYS A 1 70 ? -17.365 2.770 25.154 1.00 94.06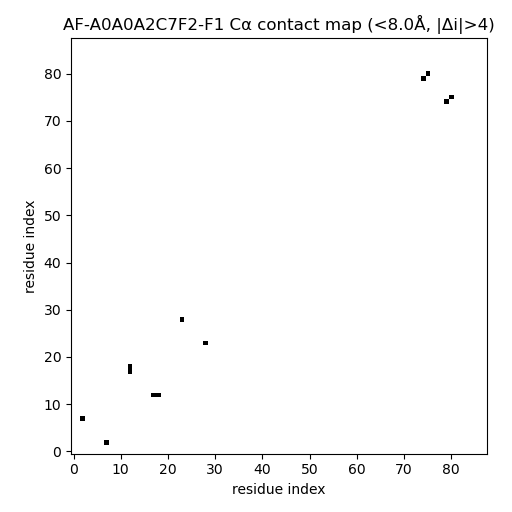 70 LYS A C 1
ATOM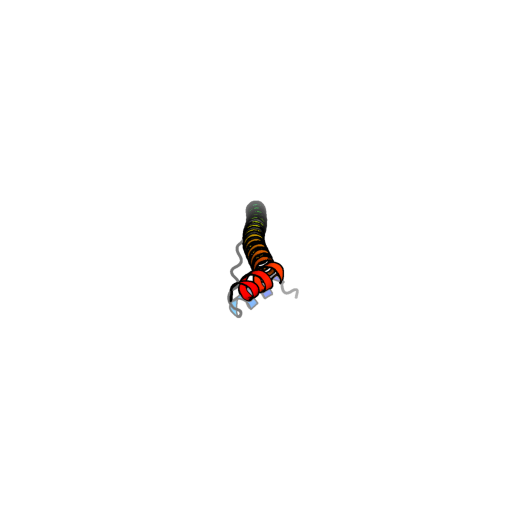 585 O O . LYS A 1 70 ? -17.521 2.778 26.376 1.00 94.06 70 LYS A O 1
ATOM 590 N N . GLU A 1 71 ? -18.296 3.205 24.312 1.00 92.38 71 GLU A N 1
ATOM 591 C CA . GLU A 1 71 ? -19.613 3.669 24.758 1.00 92.38 71 GLU A CA 1
ATOM 592 C C . GLU A 1 71 ? -20.476 2.521 25.301 1.00 92.38 71 GLU A C 1
ATOM 594 O O . GLU A 1 71 ? -21.091 2.669 26.360 1.00 92.38 71 GLU A O 1
ATOM 599 N N . GLU A 1 72 ? -20.450 1.346 24.664 1.00 90.56 72 GLU A N 1
ATOM 600 C CA . GLU A 1 72 ? -21.111 0.135 25.169 1.00 90.56 72 GLU A CA 1
ATOM 601 C C . GLU A 1 72 ? -20.589 -0.248 26.564 1.00 90.56 72 GLU A C 1
ATOM 603 O O . GLU A 1 72 ? -21.374 -0.466 27.491 1.00 90.56 72 GLU A O 1
ATOM 608 N N . LEU A 1 73 ? -19.266 -0.248 26.765 1.00 90.56 73 LEU A N 1
ATOM 609 C CA . LEU A 1 73 ? -18.653 -0.540 28.065 1.00 90.56 73 LEU A CA 1
ATOM 610 C C . LEU A 1 73 ? -19.009 0.502 29.133 1.00 90.56 73 LEU A C 1
ATOM 612 O O . LEU A 1 73 ? -19.278 0.141 30.283 1.00 90.56 73 LEU A O 1
ATOM 616 N N . LYS A 1 74 ? -19.063 1.793 28.778 1.00 89.44 74 LYS A N 1
ATOM 617 C CA . LYS A 1 74 ? -19.543 2.844 29.692 1.00 89.44 74 LYS A CA 1
ATOM 618 C C . LYS A 1 74 ? -21.001 2.610 30.088 1.00 89.44 74 LYS A C 1
ATOM 620 O O . LYS A 1 74 ? -21.342 2.769 31.263 1.00 89.44 74 LYS A O 1
ATOM 625 N N . ALA A 1 75 ? -21.856 2.222 29.142 1.00 85.38 75 ALA A N 1
ATOM 626 C CA . ALA A 1 75 ? -23.268 1.945 29.391 1.00 85.38 75 ALA A CA 1
ATOM 627 C C . ALA A 1 75 ? -23.485 0.706 30.277 1.00 85.38 75 ALA A C 1
ATOM 629 O O . ALA A 1 75 ? -24.363 0.728 31.141 1.00 85.38 75 ALA A O 1
ATOM 630 N N . LEU A 1 76 ? -22.662 -0.330 30.096 1.00 79.69 76 LEU A N 1
ATOM 631 C CA . LEU A 1 76 ? -22.660 -1.567 30.884 1.00 79.69 76 LEU A CA 1
ATOM 632 C C . LEU A 1 76 ? -22.012 -1.414 32.267 1.00 79.69 76 LEU A C 1
ATOM 634 O O . LEU A 1 76 ? -22.167 -2.294 33.116 1.00 79.69 76 LEU A O 1
ATOM 638 N N . SER A 1 77 ? -21.293 -0.314 32.519 1.00 75.56 77 SER A N 1
ATOM 639 C CA . SER A 1 77 ? -20.641 -0.098 33.807 1.00 75.56 77 SER A CA 1
ATOM 640 C C . SER A 1 77 ? -21.665 -0.131 34.964 1.00 75.56 77 SER A C 1
ATOM 642 O O . SER A 1 77 ? -22.762 0.439 34.872 1.00 75.56 77 SER A O 1
ATOM 644 N N . PRO A 1 78 ? -21.329 -0.788 36.092 1.00 63.47 78 PRO A N 1
ATOM 645 C CA . PRO A 1 78 ? -22.278 -1.121 37.161 1.00 63.47 78 PRO A CA 1
ATOM 646 C C . PRO A 1 78 ? -22.907 0.093 37.869 1.00 63.47 78 PRO A C 1
ATOM 648 O O . PRO A 1 78 ? -23.841 -0.073 38.657 1.00 63.47 78 PRO A O 1
ATOM 651 N N . ALA A 1 79 ? -22.447 1.314 37.576 1.00 58.59 79 ALA A N 1
ATOM 652 C CA . ALA A 1 79 ? -23.044 2.553 38.064 1.00 58.59 79 ALA A CA 1
ATOM 653 C C . ALA A 1 79 ? -24.478 2.774 37.538 1.00 58.59 79 ALA A C 1
ATOM 655 O O . ALA A 1 79 ? -25.332 3.242 38.291 1.00 58.59 79 ALA A O 1
ATOM 656 N N . LYS A 1 80 ? -24.791 2.380 36.290 1.00 54.91 80 LYS A N 1
ATOM 657 C CA . LYS A 1 80 ? -26.161 2.487 35.740 1.00 54.91 80 LYS A CA 1
ATOM 658 C C . LYS A 1 80 ? -27.079 1.348 36.188 1.00 54.91 80 LYS A C 1
ATOM 660 O O . LYS A 1 80 ? -28.263 1.578 36.424 1.00 54.91 80 LYS A O 1
ATOM 665 N N . VAL A 1 81 ? -26.535 0.145 36.374 1.00 55.78 81 VAL A N 1
ATOM 666 C CA . VAL A 1 81 ? -27.305 -1.033 36.811 1.00 55.78 81 VAL A CA 1
ATOM 667 C C . VAL A 1 81 ? -27.828 -0.851 38.241 1.00 55.78 81 VAL A C 1
ATOM 669 O O . VAL A 1 81 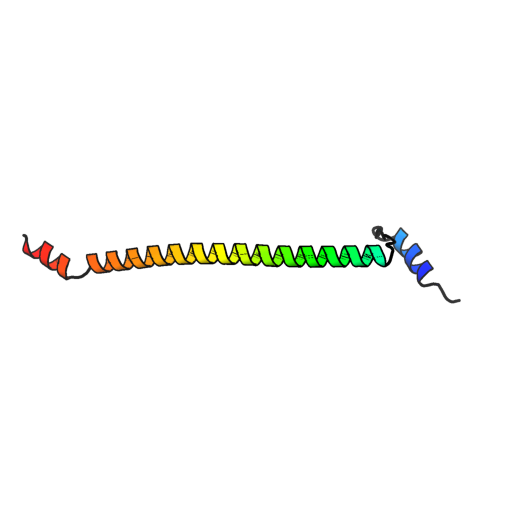? -29.005 -1.093 38.497 1.00 55.78 81 VAL A O 1
ATOM 672 N N . LYS A 1 82 ? -27.013 -0.318 39.164 1.00 51.94 82 LYS A N 1
ATOM 673 C CA . LYS A 1 82 ? -27.471 -0.016 40.535 1.00 51.94 82 LYS A CA 1
ATOM 674 C C . LYS A 1 82 ? -28.523 1.103 40.588 1.00 51.94 82 LYS A C 1
ATOM 676 O O . LYS A 1 82 ? -29.432 1.030 41.408 1.00 51.94 82 LYS A O 1
ATOM 681 N N . ALA A 1 83 ? -28.455 2.097 39.698 1.00 54.34 83 ALA A N 1
ATOM 682 C CA . ALA A 1 83 ? -29.453 3.170 39.619 1.00 54.34 83 ALA A CA 1
ATOM 683 C C . ALA A 1 83 ? -30.817 2.699 39.068 1.00 54.34 83 ALA A C 1
ATOM 685 O O . ALA A 1 83 ? -31.848 3.266 39.428 1.00 54.34 83 ALA A O 1
ATOM 686 N N . ALA A 1 84 ? -30.835 1.661 38.224 1.00 55.00 84 ALA A N 1
ATOM 687 C CA . ALA A 1 84 ? -32.064 1.045 37.719 1.00 55.00 84 ALA A CA 1
ATOM 688 C C . ALA A 1 84 ? -32.691 0.046 38.713 1.00 55.00 84 ALA A C 1
ATOM 690 O O . ALA A 1 84 ? -33.912 -0.091 38.748 1.00 55.00 84 ALA A O 1
ATOM 691 N N . LEU A 1 85 ? -31.880 -0.618 39.546 1.00 55.00 85 LEU A N 1
ATOM 692 C CA . LEU A 1 85 ? -32.353 -1.551 40.580 1.00 55.00 85 LEU A CA 1
ATOM 693 C C . LEU A 1 85 ? -32.888 -0.863 41.849 1.00 55.00 85 LEU A C 1
ATOM 695 O O . LEU A 1 85 ? -33.774 -1.417 42.484 1.00 55.00 85 LEU A O 1
ATOM 699 N N . ASN A 1 86 ? -32.425 0.346 42.188 1.00 52.41 86 ASN A N 1
ATOM 700 C CA . ASN A 1 86 ? -32.903 1.110 43.358 1.00 52.41 86 ASN A CA 1
ATOM 701 C C . ASN A 1 86 ? -34.162 1.970 43.103 1.00 52.41 86 ASN A C 1
ATOM 703 O O . ASN A 1 86 ? -34.537 2.770 43.956 1.00 52.41 86 ASN A O 1
ATOM 707 N N . LYS A 1 87 ? -34.801 1.855 41.930 1.00 52.00 87 LYS A N 1
ATOM 708 C CA . LYS A 1 87 ? -36.053 2.563 41.586 1.00 52.00 87 LYS A CA 1
ATOM 709 C C . LYS A 1 87 ? -37.296 1.655 41.578 1.00 52.00 87 LYS A C 1
ATOM 711 O O . LYS A 1 87 ? -38.321 2.056 41.028 1.00 52.00 87 LYS A O 1
ATOM 716 N N . LYS A 1 88 ? -37.209 0.451 42.148 1.00 41.41 88 LYS A N 1
ATOM 717 C CA . LYS A 1 88 ? -38.359 -0.431 42.390 1.00 41.41 88 LYS A CA 1
ATOM 718 C C . LYS A 1 88 ? -38.695 -0.486 43.868 1.00 41.41 88 LYS A C 1
ATOM 720 O O . LYS A 1 88 ? -37.736 -0.491 44.668 1.00 41.41 88 LYS A O 1
#